Protein AF-A0A6P0I816-F1 (afdb_monomer_lite)

Structure (mmCIF, N/CA/C/O backbone):
data_AF-A0A6P0I816-F1
#
_entry.id   AF-A0A6P0I816-F1
#
loop_
_atom_site.group_PDB
_atom_site.id
_atom_site.type_symbol
_atom_site.label_atom_id
_atom_site.label_alt_id
_atom_site.label_comp_id
_atom_site.label_asym_id
_atom_site.label_entity_id
_atom_site.label_seq_id
_atom_site.pdbx_PDB_ins_code
_atom_site.Cartn_x
_atom_site.Cartn_y
_atom_site.Cartn_z
_atom_site.occupancy
_atom_site.B_iso_or_equiv
_atom_site.auth_seq_id
_atom_site.auth_comp_id
_atom_site.auth_asym_id
_atom_site.auth_atom_id
_atom_site.pdbx_PDB_model_num
ATOM 1 N N . MET A 1 1 ? -22.005 -5.068 44.873 1.00 57.22 1 MET A N 1
ATOM 2 C CA . MET A 1 1 ? -21.689 -3.820 44.135 1.00 57.22 1 MET A CA 1
ATOM 3 C C . MET A 1 1 ? -20.790 -4.067 42.905 1.00 57.22 1 MET A C 1
ATOM 5 O O . MET A 1 1 ? -20.141 -3.141 42.449 1.00 57.22 1 MET A O 1
ATOM 9 N N . THR A 1 2 ? -20.758 -5.274 42.318 1.00 62.31 2 THR A N 1
ATOM 10 C CA . THR A 1 2 ? -19.737 -5.646 41.304 1.00 62.31 2 THR A CA 1
ATOM 11 C C . THR A 1 2 ? -20.308 -5.805 39.888 1.00 62.31 2 THR A C 1
ATOM 13 O O . THR A 1 2 ? -19.610 -5.583 38.907 1.00 62.31 2 THR A O 1
ATOM 16 N N . ALA A 1 3 ? -21.607 -6.104 39.770 1.00 69.44 3 ALA A N 1
ATOM 17 C CA . ALA A 1 3 ? -22.253 -6.427 38.494 1.00 69.44 3 ALA A CA 1
ATOM 18 C C . ALA A 1 3 ? -22.253 -5.277 37.466 1.00 69.44 3 ALA A C 1
ATOM 20 O O . ALA A 1 3 ? -22.186 -5.534 36.270 1.00 69.44 3 ALA A O 1
ATOM 21 N N . LYS A 1 4 ? -22.290 -4.011 37.913 1.00 72.25 4 LYS A N 1
ATOM 22 C CA . LYS A 1 4 ? -22.342 -2.843 37.012 1.00 72.25 4 LYS A CA 1
ATOM 23 C C . LYS A 1 4 ? -21.017 -2.552 36.298 1.00 72.25 4 LYS A C 1
ATOM 25 O O . LYS A 1 4 ? -21.031 -2.013 35.195 1.00 72.25 4 LYS A O 1
ATOM 30 N N . VAL A 1 5 ? -19.885 -2.902 36.910 1.00 75.38 5 VAL A N 1
ATOM 31 C CA . VAL A 1 5 ? -18.551 -2.626 36.349 1.00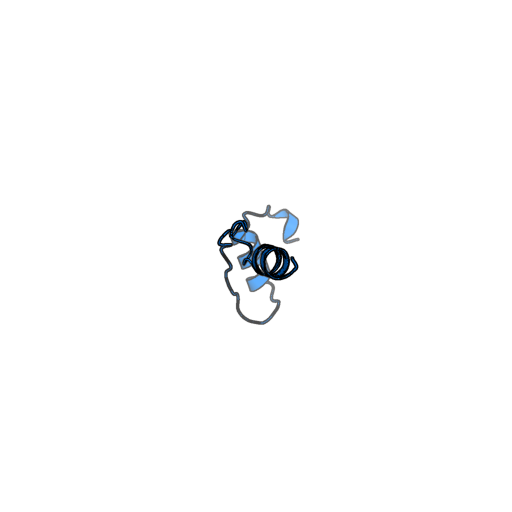 75.38 5 VAL A CA 1
ATOM 32 C C . VAL A 1 5 ? -18.253 -3.587 35.199 1.00 75.38 5 VAL A C 1
ATOM 34 O O . VAL A 1 5 ? -17.827 -3.157 34.132 1.00 75.38 5 VAL A O 1
ATOM 37 N N . THR A 1 6 ? -18.578 -4.872 35.360 1.00 74.19 6 THR A N 1
ATOM 38 C CA . THR A 1 6 ? -18.383 -5.898 34.322 1.00 74.19 6 THR A CA 1
ATOM 39 C C . THR A 1 6 ? -19.167 -5.588 33.043 1.00 74.19 6 THR A C 1
ATOM 41 O O . THR A 1 6 ? -18.644 -5.744 31.943 1.00 74.19 6 THR A O 1
ATOM 44 N N . THR A 1 7 ? -20.397 -5.080 33.167 1.00 75.94 7 THR A N 1
ATOM 45 C CA . THR A 1 7 ? -21.224 -4.675 32.017 1.00 75.94 7 THR A CA 1
ATOM 46 C C . THR A 1 7 ? -20.693 -3.460 31.263 1.00 75.94 7 THR A C 1
ATOM 48 O O . THR A 1 7 ? -20.983 -3.327 30.079 1.00 75.94 7 THR A O 1
ATOM 51 N N . LEU A 1 8 ? -19.941 -2.574 31.924 1.00 73.62 8 LEU A N 1
ATOM 52 C CA . LEU A 1 8 ? -19.370 -1.386 31.287 1.00 73.62 8 LEU A CA 1
ATOM 53 C C . LEU A 1 8 ? -18.080 -1.721 30.525 1.00 73.62 8 LEU A C 1
ATOM 55 O O . LEU A 1 8 ? -17.834 -1.158 29.465 1.00 73.62 8 LEU A O 1
ATOM 59 N N . VAL A 1 9 ? -17.291 -2.669 31.041 1.00 75.75 9 VAL A N 1
ATOM 60 C CA . VAL A 1 9 ? -16.025 -3.109 30.430 1.00 75.75 9 VAL A CA 1
ATOM 61 C C . VAL A 1 9 ? -16.252 -4.041 29.2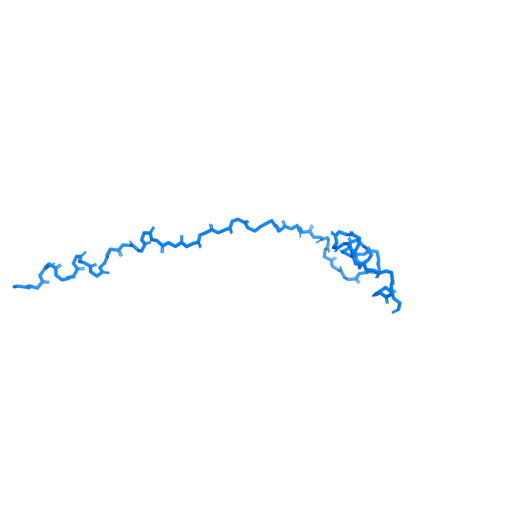32 1.00 75.75 9 VAL A C 1
ATOM 63 O O . VAL A 1 9 ? -15.516 -3.957 28.258 1.00 75.75 9 VAL A O 1
ATOM 66 N N . ASN A 1 10 ? -17.296 -4.877 29.253 1.00 74.81 10 ASN A N 1
ATOM 67 C CA . ASN A 1 10 ? -17.622 -5.789 28.144 1.00 74.81 10 ASN A CA 1
ATOM 68 C C . ASN A 1 10 ? -18.420 -5.134 26.996 1.00 74.81 10 ASN A C 1
ATOM 70 O O . ASN A 1 10 ? -18.965 -5.840 26.146 1.00 74.81 10 ASN A O 1
ATOM 74 N N . GLN A 1 11 ? -18.533 -3.803 26.955 1.00 77.88 11 GLN A N 1
ATOM 75 C CA . GLN A 1 11 ? -19.164 -3.123 25.823 1.00 77.88 11 GLN A CA 1
ATOM 76 C C . GLN A 1 11 ? -18.247 -3.211 24.590 1.00 77.88 11 GLN A C 1
ATOM 78 O O . GLN A 1 11 ? -17.077 -2.836 24.679 1.00 77.88 11 GLN A O 1
ATOM 83 N N . PRO A 1 12 ? -18.752 -3.667 23.429 1.00 69.44 12 PRO A N 1
ATOM 84 C CA . PRO A 1 12 ? -17.969 -3.675 22.201 1.00 69.44 12 PRO A CA 1
ATOM 85 C C . PRO A 1 12 ? -17.590 -2.239 21.815 1.00 69.44 12 PRO A C 1
ATOM 87 O O . PRO A 1 12 ? -18.422 -1.331 21.883 1.00 69.44 12 PRO A O 1
ATOM 90 N N . TYR A 1 13 ? -16.333 -2.034 21.419 1.00 71.38 13 TYR A N 1
ATOM 91 C CA . TYR A 1 13 ? -15.821 -0.738 20.970 1.00 71.38 13 TYR A CA 1
ATOM 92 C C . TYR A 1 13 ? -16.616 -0.269 19.742 1.00 71.38 13 TYR A C 1
ATOM 94 O O . TYR A 1 13 ? -16.469 -0.809 18.651 1.00 71.38 13 TYR A O 1
ATOM 102 N N . LYS A 1 14 ? -17.494 0.723 19.930 1.00 66.81 14 LYS A N 1
ATOM 103 C CA . LYS A 1 14 ? -18.389 1.236 18.873 1.00 66.81 14 LYS A CA 1
ATOM 104 C C . LYS A 1 14 ? -17.719 2.228 17.924 1.00 66.81 14 LYS A C 1
ATOM 106 O O . LYS A 1 14 ? -18.285 2.553 16.888 1.00 66.81 14 LYS A O 1
ATOM 111 N N . TYR A 1 15 ? -16.544 2.725 18.293 1.00 72.81 15 TYR A N 1
ATOM 112 C CA . TYR A 1 15 ? -15.848 3.790 17.584 1.00 72.81 15 TYR A CA 1
ATOM 113 C C . TYR A 1 15 ? -14.505 3.251 17.099 1.00 72.81 15 TYR A C 1
ATOM 115 O O . TYR A 1 15 ? -13.504 3.312 17.808 1.00 72.81 15 TYR A O 1
ATOM 123 N N . GLY A 1 16 ? -14.518 2.656 15.910 1.00 71.38 16 GLY A N 1
ATOM 124 C CA . GLY A 1 16 ? -13.327 2.295 15.152 1.00 71.38 16 GLY A CA 1
ATOM 125 C C . GLY A 1 16 ? -13.358 3.040 13.826 1.00 71.38 16 GLY A C 1
ATOM 126 O O . GLY A 1 16 ? -14.410 3.127 13.195 1.00 71.38 16 GLY A O 1
ATOM 127 N N . PHE A 1 17 ? -12.228 3.604 13.414 1.00 78.19 17 PHE A N 1
ATOM 128 C CA . PHE A 1 17 ? -12.087 4.135 12.064 1.00 78.19 17 PHE A CA 1
ATOM 129 C C . PHE A 1 17 ? -11.932 2.944 11.117 1.00 78.19 17 PHE A C 1
ATOM 131 O O . PHE A 1 17 ? -10.966 2.191 11.231 1.00 78.19 17 PHE A O 1
ATOM 138 N N . VAL A 1 18 ? -12.901 2.749 10.225 1.00 75.62 18 VAL A N 1
ATOM 139 C CA . VAL A 1 18 ? -12.806 1.790 9.123 1.00 75.62 18 VAL A CA 1
ATOM 140 C C . VAL A 1 18 ? -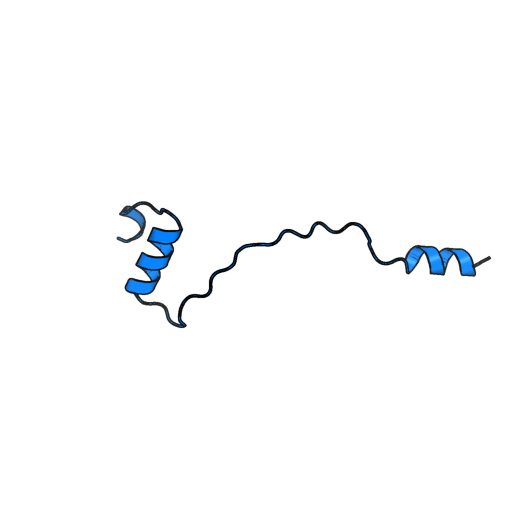12.714 2.616 7.853 1.00 75.62 18 VAL A C 1
ATOM 142 O O . VAL A 1 18 ? -13.589 3.440 7.593 1.00 75.62 18 VAL A O 1
ATOM 145 N N . THR A 1 19 ? -11.639 2.425 7.102 1.00 82.38 19 THR A N 1
ATOM 146 C CA . THR A 1 19 ? -11.471 3.030 5.784 1.00 82.38 19 THR A CA 1
ATOM 147 C C . THR A 1 19 ? -11.354 1.892 4.797 1.00 82.38 19 THR A C 1
ATOM 149 O O . THR A 1 19 ? -10.469 1.046 4.938 1.00 82.38 19 THR A O 1
ATOM 152 N N . ASP A 1 20 ? -12.241 1.871 3.812 1.00 82.06 20 ASP A N 1
ATOM 153 C CA . ASP A 1 20 ? -12.116 0.952 2.695 1.00 82.06 20 ASP A CA 1
ATOM 154 C C . ASP A 1 20 ? -10.894 1.371 1.875 1.00 82.06 20 ASP A C 1
ATOM 156 O O . ASP A 1 20 ? -10.828 2.480 1.342 1.00 82.06 20 ASP A O 1
ATOM 160 N N . ILE A 1 21 ? -9.883 0.506 1.843 1.00 84.56 21 ILE A N 1
ATOM 161 C CA . ILE A 1 21 ? -8.698 0.699 1.012 1.00 84.56 21 ILE A CA 1
ATOM 162 C C . ILE A 1 21 ? -8.938 -0.069 -0.278 1.00 84.56 21 ILE A C 1
ATOM 164 O O . ILE A 1 21 ? -9.147 -1.284 -0.254 1.00 84.56 21 ILE A O 1
ATOM 168 N N . GLU A 1 22 ? -8.883 0.630 -1.406 1.00 81.31 22 GLU A N 1
ATOM 169 C CA . GLU A 1 22 ? -8.877 -0.029 -2.705 1.00 81.31 22 GLU A CA 1
ATOM 170 C C . GLU A 1 22 ? -7.589 -0.847 -2.847 1.00 81.31 22 GLU A C 1
ATOM 172 O O . GLU A 1 22 ? -6.477 -0.338 -2.697 1.00 81.31 22 GLU A O 1
ATOM 177 N N . SER A 1 23 ? -7.747 -2.142 -3.106 1.00 82.00 23 SER A N 1
ATOM 178 C CA . SER A 1 23 ? -6.643 -3.067 -3.328 1.00 82.00 23 SER A CA 1
ATOM 179 C C . SER A 1 23 ? -6.892 -3.822 -4.619 1.00 82.00 23 SER A C 1
ATOM 181 O O . SER A 1 23 ? -7.971 -4.373 -4.840 1.00 82.00 23 SER A O 1
ATOM 183 N N . GLU A 1 24 ? -5.882 -3.849 -5.476 1.00 80.31 24 GLU A N 1
ATOM 184 C CA . GLU A 1 24 ? -5.931 -4.532 -6.757 1.00 80.31 24 GLU A CA 1
ATOM 185 C C . GLU A 1 24 ? -4.907 -5.662 -6.757 1.00 80.31 24 GLU A C 1
ATOM 187 O O . GLU A 1 24 ? -3.766 -5.499 -6.324 1.00 80.31 24 GLU A O 1
ATOM 192 N N . THR A 1 25 ? -5.324 -6.839 -7.221 1.00 83.25 25 THR A N 1
ATOM 193 C CA . THR A 1 25 ? -4.457 -8.019 -7.246 1.00 83.25 25 THR A CA 1
ATOM 194 C C . THR A 1 25 ? -3.898 -8.212 -8.646 1.00 83.25 25 THR A C 1
ATOM 196 O O . THR A 1 25 ? -4.646 -8.366 -9.608 1.00 83.25 25 THR A O 1
ATOM 199 N N . ILE A 1 26 ? -2.575 -8.244 -8.749 1.00 85.12 26 ILE A N 1
ATOM 200 C CA . ILE A 1 26 ? -1.850 -8.574 -9.978 1.00 85.12 26 ILE A CA 1
ATOM 201 C C . ILE A 1 26 ? -1.482 -10.067 -10.018 1.00 85.12 26 ILE A C 1
ATOM 203 O O . ILE A 1 26 ? -1.424 -10.715 -8.966 1.00 85.12 26 ILE A O 1
ATOM 207 N N . PRO A 1 27 ? -1.248 -10.640 -11.216 1.00 84.62 27 PRO A N 1
ATOM 208 C CA . PRO A 1 27 ? -0.812 -12.023 -11.364 1.00 84.62 27 PRO A CA 1
ATOM 209 C C . PRO A 1 27 ? 0.415 -12.336 -10.507 1.00 84.62 27 PRO A C 1
ATOM 211 O O . PRO A 1 27 ? 1.274 -11.487 -10.272 1.00 84.62 27 PRO A O 1
ATOM 214 N N . ARG A 1 28 ? 0.506 -13.586 -10.049 1.00 80.19 28 ARG A N 1
ATOM 215 C CA . ARG A 1 28 ? 1.638 -14.035 -9.236 1.00 80.19 28 ARG A CA 1
ATOM 216 C C . ARG A 1 28 ? 2.900 -14.062 -10.099 1.00 80.19 28 ARG A C 1
ATOM 218 O O . ARG A 1 28 ? 2.905 -14.705 -11.145 1.00 80.19 28 ARG A O 1
ATOM 225 N N . GLY A 1 29 ? 3.964 -13.428 -9.618 1.00 83.50 29 GLY A N 1
ATOM 226 C CA . GLY A 1 29 ? 5.262 -13.373 -10.290 1.00 83.50 29 GLY A CA 1
ATOM 227 C C . GLY A 1 29 ? 5.741 -11.939 -10.495 1.00 83.50 29 GLY A C 1
ATOM 228 O O . GLY A 1 29 ? 4.943 -11.032 -10.711 1.00 83.50 29 GLY A O 1
ATOM 229 N N . LEU A 1 30 ? 7.057 -11.743 -10.417 1.00 83.88 30 LEU A N 1
ATOM 230 C CA . LEU A 1 30 ? 7.703 -10.465 -10.696 1.00 83.88 30 LEU A CA 1
ATOM 231 C C . LEU A 1 30 ? 8.351 -10.558 -12.079 1.00 83.88 30 LEU A C 1
ATOM 233 O O . LEU A 1 30 ? 9.324 -11.284 -12.263 1.00 83.88 30 LEU A O 1
ATOM 237 N N . SER A 1 31 ? 7.770 -9.864 -13.051 1.00 88.19 31 SER A N 1
ATOM 238 C CA . SER A 1 31 ? 8.314 -9.709 -14.402 1.00 88.19 31 SER A CA 1
ATOM 239 C C . SER A 1 31 ? 8.383 -8.227 -14.751 1.00 88.19 31 SER A C 1
ATOM 241 O O . SER A 1 31 ? 7.710 -7.410 -14.121 1.00 88.19 31 SER A O 1
ATOM 243 N N . GLU A 1 32 ? 9.182 -7.871 -15.752 1.00 85.94 32 GLU A N 1
ATOM 244 C CA . GLU A 1 32 ? 9.328 -6.480 -16.195 1.00 85.94 32 GLU A CA 1
ATOM 245 C C . GLU A 1 32 ? 7.983 -5.864 -16.616 1.00 85.94 32 GLU A C 1
ATOM 247 O O . GLU A 1 32 ? 7.678 -4.724 -16.269 1.00 85.94 32 GLU A O 1
ATOM 252 N N . ASP A 1 33 ? 7.121 -6.653 -17.257 1.00 87.31 33 ASP A N 1
ATOM 253 C CA . ASP A 1 33 ? 5.778 -6.220 -17.643 1.00 87.31 33 ASP A CA 1
ATOM 254 C C . ASP A 1 33 ? 4.895 -5.916 -16.426 1.00 87.31 33 ASP A C 1
ATOM 256 O O . ASP A 1 33 ? 4.151 -4.937 -16.435 1.00 87.31 33 ASP A O 1
ATOM 260 N N . VAL A 1 34 ? 5.017 -6.702 -15.347 1.00 88.19 34 VAL A N 1
ATOM 261 C CA . VAL A 1 34 ? 4.323 -6.448 -14.072 1.00 88.19 34 VAL A CA 1
ATOM 262 C C . VAL A 1 34 ? 4.843 -5.167 -13.415 1.00 88.19 34 VAL A C 1
ATOM 264 O O . VAL A 1 34 ? 4.046 -4.372 -12.923 1.00 88.19 34 VAL A O 1
ATOM 267 N N . VAL A 1 35 ? 6.157 -4.929 -13.445 1.00 87.25 35 VAL A N 1
ATOM 268 C CA . VAL A 1 35 ? 6.771 -3.708 -12.894 1.00 87.25 35 VAL A CA 1
ATOM 269 C C . VAL A 1 35 ? 6.294 -2.464 -13.649 1.00 87.25 35 VAL A C 1
ATOM 271 O O . VAL A 1 35 ? 5.861 -1.502 -13.016 1.00 87.25 35 VAL A O 1
ATOM 274 N N . ARG A 1 36 ? 6.267 -2.498 -14.988 1.00 87.88 36 ARG A N 1
ATOM 275 C CA . ARG A 1 36 ? 5.733 -1.400 -15.815 1.00 87.88 36 ARG A CA 1
ATOM 276 C C . ARG A 1 36 ? 4.249 -1.143 -15.548 1.00 87.88 36 ARG A C 1
ATOM 278 O O . ARG A 1 36 ? 3.838 0.010 -15.451 1.00 87.88 36 ARG A O 1
ATOM 285 N N . LEU A 1 37 ? 3.452 -2.201 -15.375 1.00 87.75 37 LEU A N 1
ATOM 286 C CA . LEU A 1 37 ? 2.030 -2.110 -15.016 1.00 87.75 37 LEU A CA 1
ATOM 287 C C . LEU A 1 37 ? 1.812 -1.407 -13.670 1.00 87.75 37 LEU A C 1
ATOM 289 O O . LEU A 1 37 ? 0.940 -0.544 -13.561 1.00 87.75 37 LEU A O 1
ATOM 293 N N . ILE A 1 38 ? 2.605 -1.759 -12.653 1.00 88.06 38 ILE A N 1
ATOM 294 C CA . ILE A 1 38 ? 2.558 -1.121 -11.328 1.00 88.06 38 ILE A CA 1
ATOM 295 C C . ILE A 1 38 ? 2.965 0.353 -11.436 1.00 88.06 38 ILE A C 1
ATOM 297 O O . ILE A 1 38 ? 2.272 1.221 -10.908 1.00 88.06 38 ILE A O 1
ATOM 301 N N . SER A 1 39 ? 4.058 0.631 -12.143 1.00 89.25 39 SER A N 1
ATOM 302 C CA . SER A 1 39 ? 4.609 1.976 -12.315 1.00 89.25 39 SER A CA 1
ATOM 303 C C . SER A 1 39 ? 3.619 2.915 -13.019 1.00 89.25 39 SER A C 1
ATOM 305 O O . SER A 1 39 ? 3.324 4.001 -12.517 1.00 89.25 39 SER A O 1
ATOM 307 N N . ALA A 1 40 ? 2.991 2.447 -14.106 1.00 87.94 40 ALA A N 1
ATOM 308 C CA . ALA A 1 40 ? 1.955 3.185 -14.826 1.00 87.94 40 ALA A CA 1
ATOM 309 C C . ALA A 1 40 ? 0.717 3.462 -13.956 1.00 87.94 40 ALA A C 1
ATOM 311 O O . ALA A 1 40 ? 0.214 4.582 -13.937 1.00 87.94 40 ALA A O 1
ATOM 312 N N . LYS A 1 41 ? 0.247 2.474 -13.180 1.00 86.56 41 LYS A N 1
ATOM 313 C CA . LYS A 1 41 ? -0.881 2.663 -12.247 1.00 86.56 41 LYS A CA 1
ATOM 314 C C . LYS A 1 41 ? -0.576 3.683 -11.152 1.00 86.56 41 LYS A C 1
ATOM 316 O O . LYS A 1 41 ? -1.468 4.409 -10.722 1.00 86.56 41 LYS A O 1
ATOM 321 N N . LYS A 1 42 ? 0.676 3.742 -10.703 1.00 87.38 42 LYS A N 1
ATOM 322 C CA . LYS A 1 42 ? 1.131 4.668 -9.661 1.00 87.38 42 LYS A CA 1
ATOM 323 C C . LYS A 1 42 ? 1.558 6.035 -10.207 1.00 87.38 42 LYS A C 1
ATOM 325 O O . LYS A 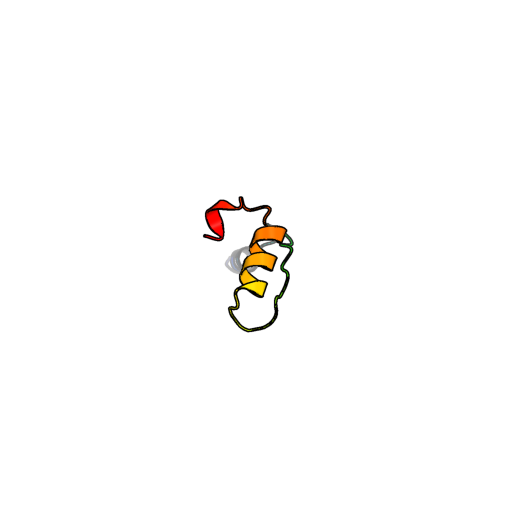1 42 ? 1.920 6.892 -9.406 1.00 87.38 42 LYS A O 1
ATOM 330 N N . ASN A 1 43 ? 1.474 6.256 -11.525 1.00 85.81 43 ASN A N 1
ATOM 331 C CA . ASN A 1 43 ? 1.962 7.461 -12.206 1.00 85.81 43 ASN A CA 1
ATOM 332 C C . ASN A 1 43 ? 3.414 7.793 -11.829 1.00 85.81 43 ASN A C 1
ATOM 334 O O . ASN A 1 43 ? 3.762 8.943 -11.552 1.00 85.81 43 ASN A O 1
ATOM 338 N N . GLU A 1 44 ? 4.255 6.766 -11.756 1.00 88.75 44 GLU A N 1
ATOM 339 C CA . GLU A 1 44 ? 5.663 6.942 -11.434 1.00 88.75 44 GLU A CA 1
ATOM 340 C C . GLU A 1 44 ? 6.435 7.506 -12.644 1.00 88.75 44 GLU A C 1
ATOM 342 O O . GLU A 1 44 ? 6.090 7.233 -13.796 1.00 88.75 44 GLU A O 1
ATOM 347 N N . PRO A 1 45 ? 7.473 8.323 -12.405 1.00 88.06 45 PRO A N 1
ATOM 348 C CA . PRO A 1 45 ? 8.282 8.902 -13.469 1.00 88.06 45 PRO A CA 1
ATOM 349 C C . PRO A 1 45 ? 9.191 7.859 -14.136 1.00 88.06 45 PRO A C 1
ATOM 351 O O . PRO A 1 45 ? 9.696 6.950 -13.480 1.00 88.06 45 PRO A O 1
ATOM 354 N N . GLU A 1 46 ? 9.470 8.046 -15.430 1.00 82.75 46 GLU A N 1
ATOM 355 C CA . GLU A 1 46 ? 10.222 7.088 -16.264 1.00 82.75 46 GLU A CA 1
ATOM 356 C C . GLU A 1 46 ? 11.605 6.724 -15.709 1.00 82.75 46 GLU A C 1
ATOM 358 O O . GLU A 1 46 ? 12.071 5.607 -15.910 1.00 82.75 46 GLU A O 1
ATOM 363 N N . PHE A 1 47 ? 12.251 7.617 -14.950 1.00 85.12 47 PHE A N 1
ATOM 364 C CA . PHE A 1 47 ? 13.573 7.337 -14.384 1.00 85.12 47 PHE A CA 1
ATOM 365 C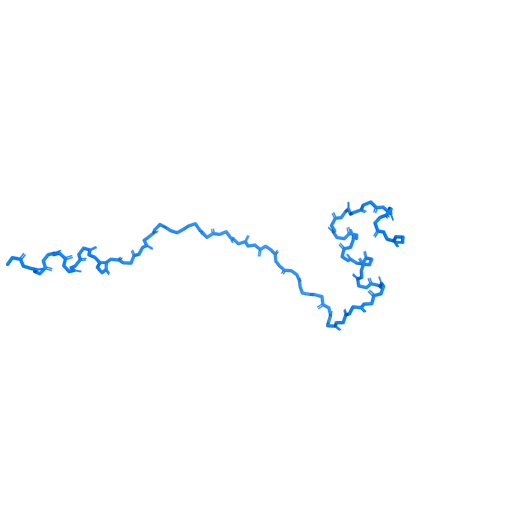 C . PHE A 1 47 ? 13.584 6.203 -13.345 1.00 85.12 47 PHE A C 1
ATOM 367 O O . PHE A 1 47 ? 14.656 5.705 -13.012 1.00 85.12 47 PHE A O 1
ATOM 374 N N . MET A 1 48 ? 12.417 5.811 -12.823 1.00 80.00 48 MET A N 1
ATOM 375 C CA . MET A 1 48 ? 12.263 4.712 -11.864 1.00 80.00 48 MET A CA 1
ATOM 376 C C .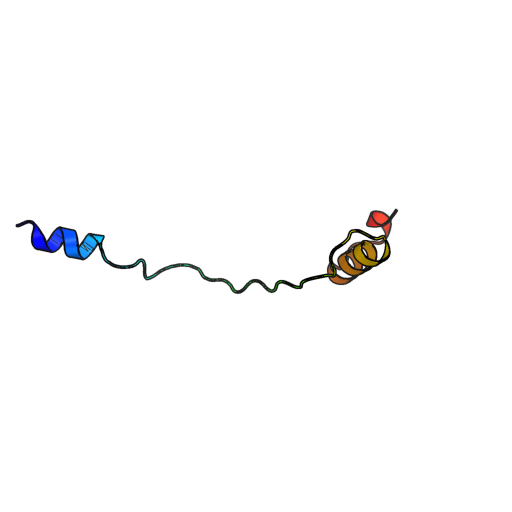 MET A 1 48 ? 12.269 3.324 -12.529 1.00 80.00 48 MET A C 1
ATOM 378 O O . MET A 1 48 ? 12.333 2.325 -11.817 1.00 80.00 48 MET A O 1
ATOM 382 N N . LEU A 1 49 ? 12.190 3.251 -13.865 1.00 78.25 49 LEU A N 1
ATOM 383 C CA . LEU A 1 49 ? 12.173 2.004 -14.649 1.00 78.25 49 LEU A CA 1
ATOM 384 C C . LEU A 1 49 ? 13.547 1.628 -15.244 1.00 78.25 49 LEU A C 1
ATOM 386 O O . LEU A 1 49 ? 13.616 0.690 -16.037 1.00 78.25 49 LEU A O 1
ATOM 390 N N . ASN A 1 50 ? 14.609 2.359 -14.886 1.00 65.06 50 ASN A N 1
ATOM 391 C CA . ASN A 1 50 ? 15.952 2.250 -15.473 1.00 65.06 50 ASN A CA 1
ATOM 392 C C . ASN A 1 50 ? 16.870 1.240 -14.778 1.00 65.06 50 ASN A C 1
ATOM 394 O O . ASN A 1 50 ? 16.847 1.172 -13.528 1.00 65.06 50 ASN A O 1
#

Radius of gyration: 23.58 Å; chains: 1; bounding box: 38×23×62 Å

Secondary structure (DSSP, 8-state):
--HHHHHHHTS-------------PPPSS--HHHHHHHHHHTT--GGGG-

Foldseek 3Di:
DPVVVVVVVPDPDPDDDDDDDDDDDDDPDDDLVVVVVVCVVVVHDPVVSD

Sequence (50 aa):
MTAKVTTLVNQPYKYGFVTDIESETIPRGLSEDVVRLISAKKNEPEFMLN

pLDDT: mean 79.86, std 7.67, range [57.22, 89.25]